Protein AF-A0AAE3MA16-F1 (afdb_monomer_lite)

Sequence (101 aa):
WDQQLKYHPHIHYIIPAGGINKNGHWKTTKQNGDFLFDVKQMSAKFSAIFAKKLRKLKQQGKIHKFVPRNLIPEPWVVYAKQAFGSPHSVVEYLGRYSHRV

Structure (mmCIF, N/CA/C/O backbone):
data_AF-A0AAE3MA16-F1
#
_entry.id   AF-A0AAE3MA16-F1
#
loop_
_atom_site.group_PDB
_atom_site.id
_atom_site.type_symbol
_atom_site.label_atom_id
_atom_site.label_alt_id
_atom_site.label_comp_id
_atom_site.label_asym_id
_atom_site.label_entity_id
_atom_site.label_seq_id
_atom_site.pdbx_PDB_ins_code
_atom_site.Cartn_x
_atom_site.Cartn_y
_atom_site.Cartn_z
_atom_site.occupancy
_atom_site.B_iso_or_equiv
_atom_site.auth_seq_id
_atom_site.auth_comp_id
_atom_site.auth_asym_id
_atom_site.auth_atom_id
_atom_site.pdbx_PDB_model_num
ATOM 1 N N . TRP A 1 1 ? -0.206 -14.207 5.055 1.00 51.97 1 TRP A N 1
ATOM 2 C CA . TRP A 1 1 ? -0.610 -15.424 5.776 1.00 51.97 1 TRP A CA 1
ATOM 3 C C . TRP A 1 1 ? 0.436 -15.669 6.837 1.00 51.97 1 TRP A C 1
ATOM 5 O O . TRP A 1 1 ? 1.594 -15.843 6.477 1.00 51.97 1 TRP A O 1
ATOM 15 N N . ASP A 1 2 ? 0.071 -15.573 8.113 1.00 53.25 2 ASP A N 1
ATOM 16 C CA . ASP A 1 2 ? 0.904 -16.153 9.162 1.00 53.25 2 ASP A CA 1
ATOM 17 C C . ASP A 1 2 ? 0.660 -17.671 9.190 1.00 53.25 2 ASP A C 1
ATOM 19 O O . ASP A 1 2 ? -0.373 -18.159 8.730 1.00 53.25 2 ASP A O 1
ATOM 23 N N . GLN A 1 3 ? 1.622 -18.445 9.688 1.00 56.00 3 GLN A N 1
ATOM 24 C CA . GLN A 1 3 ? 1.465 -19.902 9.828 1.00 56.00 3 GLN A CA 1
ATOM 25 C C . GLN A 1 3 ? 0.380 -20.278 10.855 1.00 56.00 3 GLN A C 1
ATOM 27 O O . GLN A 1 3 ? -0.013 -21.435 10.941 1.00 56.00 3 GLN A O 1
ATOM 32 N N . GLN A 1 4 ? -0.106 -19.301 11.627 1.00 73.62 4 GLN A N 1
ATOM 33 C CA . GLN A 1 4 ? -1.097 -19.478 12.685 1.00 73.62 4 GLN A CA 1
ATOM 34 C C . GLN A 1 4 ? -2.542 -19.248 12.211 1.00 73.62 4 GLN A C 1
ATOM 36 O O . GLN A 1 4 ? -3.452 -19.358 13.030 1.00 73.62 4 GLN A O 1
ATOM 41 N N . LEU A 1 5 ? -2.761 -18.944 10.921 1.00 68.19 5 LEU A N 1
ATOM 42 C CA . LEU A 1 5 ? -4.082 -18.709 10.319 1.00 68.19 5 LEU A CA 1
ATOM 43 C C . LEU A 1 5 ? -4.921 -17.668 11.080 1.00 68.19 5 LEU A C 1
ATOM 45 O O . LEU A 1 5 ? -6.152 -17.741 11.113 1.00 68.19 5 LEU A O 1
ATOM 49 N N . LYS A 1 6 ? -4.273 -16.677 11.701 1.00 78.00 6 LYS A N 1
ATOM 50 C CA . LYS A 1 6 ? -5.004 -15.612 12.388 1.00 78.00 6 LYS A CA 1
ATOM 51 C C . LYS A 1 6 ? -5.684 -14.721 11.359 1.00 78.00 6 LYS A C 1
ATOM 53 O O . LYS A 1 6 ? -5.248 -14.592 10.214 1.00 78.00 6 LYS A O 1
ATOM 58 N N . TYR A 1 7 ? -6.766 -14.073 11.785 1.00 76.38 7 TYR A N 1
ATOM 59 C CA . TYR A 1 7 ? -7.494 -13.132 10.944 1.00 76.38 7 TYR A CA 1
ATOM 60 C C . TYR A 1 7 ? -6.556 -12.025 10.431 1.00 76.38 7 TYR A C 1
ATOM 62 O O . TYR A 1 7 ? -6.124 -11.156 11.188 1.00 76.38 7 TYR A O 1
ATOM 70 N N . HIS A 1 8 ? -6.237 -12.079 9.136 1.00 74.56 8 HIS A N 1
ATOM 71 C CA . HIS A 1 8 ? -5.238 -11.228 8.490 1.00 74.56 8 HIS A CA 1
ATOM 72 C C . HIS A 1 8 ? -5.740 -10.761 7.110 1.00 74.56 8 HIS A C 1
ATOM 74 O O . HIS A 1 8 ? -5.256 -11.225 6.067 1.00 74.56 8 HIS A O 1
ATOM 80 N N . PRO A 1 9 ? -6.754 -9.876 7.071 1.00 80.50 9 PRO A N 1
ATOM 81 C CA . PRO A 1 9 ? -7.263 -9.342 5.817 1.00 80.50 9 PRO A CA 1
ATOM 82 C C . PRO A 1 9 ? -6.183 -8.489 5.149 1.00 80.50 9 PRO A C 1
ATOM 84 O O . PRO A 1 9 ? -5.658 -7.546 5.738 1.00 80.50 9 PRO A O 1
ATOM 87 N N . HIS A 1 10 ? -5.857 -8.817 3.905 1.00 84.12 10 HIS A N 1
ATOM 88 C CA . HIS A 1 10 ? -4.889 -8.088 3.096 1.00 84.12 10 HIS A CA 1
ATOM 89 C C . HIS A 1 10 ? -5.311 -8.149 1.630 1.00 84.12 10 HIS A C 1
ATOM 91 O O . HIS A 1 10 ? -6.089 -9.016 1.234 1.00 84.12 10 HIS A O 1
ATOM 97 N N . ILE A 1 11 ? -4.817 -7.206 0.831 1.00 84.00 11 ILE A N 1
ATOM 98 C CA . ILE A 1 11 ? -5.128 -7.123 -0.595 1.00 84.00 11 ILE A CA 1
ATOM 99 C C . ILE A 1 11 ? -3.813 -7.049 -1.362 1.00 84.00 11 ILE A C 1
ATOM 101 O O . ILE A 1 11 ? -2.916 -6.301 -0.974 1.00 84.00 11 ILE A O 1
ATOM 105 N N . HIS A 1 12 ? -3.721 -7.803 -2.455 1.00 84.25 12 HIS A N 1
ATOM 106 C CA . HIS A 1 12 ? -2.611 -7.737 -3.401 1.00 84.25 12 HIS A CA 1
ATOM 107 C C . HIS A 1 12 ? -3.034 -6.914 -4.613 1.00 84.25 12 HIS A C 1
ATOM 109 O O . HIS A 1 12 ? -4.079 -7.178 -5.203 1.00 84.25 12 HIS A O 1
ATOM 115 N N . TYR A 1 13 ? -2.226 -5.923 -4.983 1.00 84.50 13 TYR A N 1
ATOM 116 C CA . TYR A 1 13 ? -2.441 -5.108 -6.177 1.00 84.50 13 TYR A CA 1
ATOM 117 C C . TYR A 1 13 ? -1.218 -5.169 -7.075 1.00 84.50 13 TYR A C 1
ATOM 119 O O . TYR A 1 13 ? -0.088 -5.037 -6.606 1.00 84.50 13 TYR A O 1
ATOM 127 N N . ILE A 1 14 ? -1.467 -5.309 -8.374 1.00 83.69 14 ILE A N 1
ATOM 128 C CA . ILE A 1 14 ? -0.444 -5.183 -9.405 1.00 83.69 14 ILE A CA 1
ATOM 129 C C . ILE A 1 14 ? -0.703 -3.892 -10.149 1.00 83.69 14 ILE A C 1
ATOM 131 O O . ILE A 1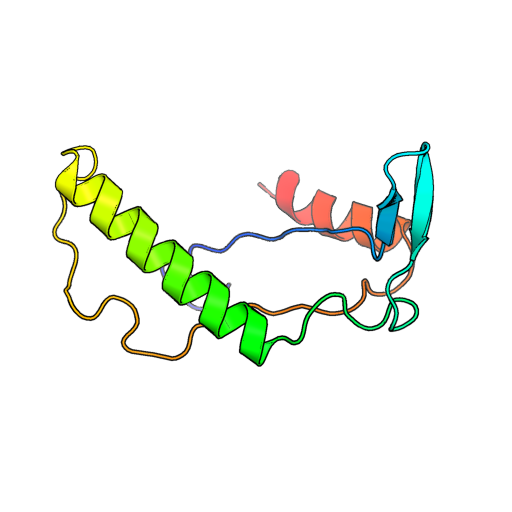 14 ? -1.813 -3.639 -10.616 1.00 83.69 14 ILE A O 1
ATOM 135 N N . ILE A 1 15 ? 0.332 -3.069 -10.219 1.00 83.62 15 ILE A N 1
ATOM 136 C CA . ILE A 1 15 ? 0.274 -1.762 -10.851 1.00 83.62 15 ILE A CA 1
ATOM 137 C C . ILE A 1 15 ? 1.378 -1.682 -11.901 1.00 83.62 15 ILE A C 1
ATOM 139 O O . ILE A 1 15 ? 2.505 -2.107 -11.629 1.00 83.62 15 ILE A O 1
ATOM 143 N N . PRO A 1 16 ? 1.086 -1.159 -13.099 1.00 82.31 16 PRO A N 1
ATOM 144 C CA . PRO A 1 16 ? 2.137 -0.886 -14.059 1.00 82.31 16 PRO A CA 1
ATOM 145 C C . PRO A 1 16 ? 3.104 0.167 -13.506 1.00 82.31 16 PRO A C 1
ATOM 147 O O . PRO A 1 16 ? 2.692 1.128 -12.854 1.00 82.31 16 PRO A O 1
ATOM 150 N N . ALA A 1 17 ? 4.390 0.037 -13.835 1.00 81.50 17 ALA A N 1
ATOM 151 C CA . ALA A 1 17 ? 5.408 1.055 -13.566 1.00 81.50 17 ALA A CA 1
ATOM 152 C C . ALA A 1 17 ? 5.315 2.233 -14.562 1.00 81.50 17 ALA A C 1
ATOM 154 O O . ALA A 1 17 ? 6.301 2.675 -15.159 1.00 81.50 17 ALA A O 1
ATOM 155 N N . GLY A 1 18 ? 4.104 2.746 -14.759 1.00 85.50 18 GLY A N 1
ATOM 156 C CA . GLY A 1 18 ? 3.811 3.819 -15.690 1.00 85.50 18 GLY A CA 1
ATOM 157 C C . GLY A 1 18 ? 2.316 4.025 -15.881 1.00 85.50 18 GLY A C 1
ATOM 158 O O . GLY A 1 18 ? 1.487 3.353 -15.271 1.00 85.50 18 GLY A O 1
ATOM 159 N N . GLY A 1 19 ? 1.976 4.980 -16.734 1.00 89.38 19 GLY A N 1
ATOM 160 C CA . GLY A 1 19 ? 0.597 5.276 -17.082 1.00 89.38 19 GLY A CA 1
ATOM 161 C C . GLY A 1 19 ? 0.491 6.066 -18.374 1.00 89.38 19 GLY A C 1
ATOM 162 O O . GLY A 1 19 ? 1.484 6.543 -18.922 1.00 89.38 19 GLY A O 1
ATOM 163 N N . ILE A 1 20 ? -0.734 6.200 -18.862 1.00 94.06 20 ILE A N 1
ATOM 164 C CA . ILE A 1 20 ? -1.045 6.936 -20.084 1.00 94.06 20 ILE A CA 1
ATOM 165 C C . ILE A 1 20 ? -1.297 8.405 -19.722 1.00 94.06 20 ILE A C 1
ATOM 167 O O . ILE A 1 20 ? -2.013 8.704 -18.766 1.00 94.06 20 ILE A O 1
ATOM 171 N N . ASN A 1 21 ? -0.681 9.334 -20.452 1.00 93.38 21 ASN A N 1
ATOM 172 C CA . ASN A 1 21 ? -0.911 10.765 -20.262 1.00 93.38 21 ASN A CA 1
ATOM 173 C C . ASN A 1 21 ? -2.200 11.240 -20.967 1.00 93.38 21 ASN A C 1
ATOM 175 O O . ASN A 1 21 ? -2.867 10.482 -21.663 1.00 93.38 21 ASN A O 1
ATOM 179 N N . LYS A 1 22 ? -2.536 12.530 -20.831 1.00 96.06 22 LYS A N 1
ATOM 180 C CA . LYS A 1 22 ? -3.739 13.122 -21.452 1.00 96.06 22 LYS A CA 1
ATOM 181 C C . LYS A 1 22 ? -3.801 12.980 -22.980 1.00 96.06 22 LYS A C 1
ATOM 183 O O . LYS A 1 22 ? -4.887 13.042 -23.536 1.00 96.06 22 LYS A O 1
ATOM 188 N N . ASN A 1 23 ? -2.658 12.778 -23.633 1.00 97.06 23 ASN A N 1
ATOM 189 C CA . ASN A 1 23 ? -2.545 12.659 -25.085 1.00 97.06 23 ASN A CA 1
ATOM 190 C C . ASN A 1 23 ? -2.484 11.190 -25.543 1.00 97.06 23 ASN A C 1
ATOM 192 O O . ASN A 1 23 ? -2.190 10.932 -26.702 1.00 97.06 23 ASN A O 1
ATOM 196 N N . GLY A 1 24 ? -2.692 10.218 -24.648 1.00 96.31 24 GLY A N 1
ATOM 197 C CA . GLY A 1 24 ? -2.644 8.796 -25.000 1.00 96.31 24 GLY A CA 1
ATOM 198 C C . GLY A 1 24 ? -1.241 8.180 -25.009 1.00 96.31 24 GLY A C 1
ATOM 199 O O . GLY A 1 24 ? -1.096 7.001 -25.316 1.00 96.31 24 GLY A O 1
ATOM 200 N N . HIS A 1 25 ? -0.193 8.923 -24.642 1.00 96.06 25 HIS A N 1
ATOM 201 C CA . HIS A 1 25 ? 1.179 8.411 -24.668 1.00 96.06 25 HIS A CA 1
ATOM 202 C C . HIS A 1 25 ? 1.578 7.781 -23.332 1.00 96.06 25 HIS A C 1
ATOM 204 O O . HIS A 1 25 ? 1.330 8.353 -22.264 1.00 96.06 25 HIS A O 1
ATOM 210 N N . TRP A 1 26 ? 2.270 6.642 -23.396 1.00 92.81 26 TRP A N 1
ATOM 211 C CA . TRP A 1 26 ? 2.839 5.987 -22.222 1.00 92.81 26 TRP A CA 1
ATOM 212 C C . TRP A 1 26 ? 3.931 6.840 -21.564 1.00 92.81 26 TRP A C 1
ATOM 214 O O . TRP A 1 26 ? 4.792 7.422 -22.229 1.00 92.81 26 TRP A O 1
ATOM 224 N N . LYS A 1 27 ? 3.913 6.890 -20.234 1.00 88.12 27 LYS A N 1
ATOM 225 C CA . LYS A 1 27 ? 4.934 7.509 -19.392 1.00 88.12 27 LYS A CA 1
ATOM 226 C C . LYS A 1 27 ? 5.369 6.518 -18.325 1.00 88.12 27 LYS A C 1
ATOM 228 O O . LYS A 1 27 ? 4.557 6.081 -17.513 1.00 88.12 27 LYS A O 1
ATOM 233 N N . THR A 1 28 ? 6.654 6.185 -18.329 1.00 85.81 28 THR A N 1
ATOM 234 C CA . THR A 1 28 ? 7.280 5.332 -17.317 1.00 85.81 28 THR A CA 1
ATOM 235 C C . THR A 1 28 ? 7.493 6.103 -16.016 1.00 85.81 28 THR A C 1
ATOM 237 O O . THR A 1 28 ? 7.522 7.339 -15.986 1.00 85.81 28 THR A O 1
ATOM 240 N N . THR A 1 29 ? 7.648 5.379 -14.910 1.00 82.31 29 THR A N 1
ATOM 241 C CA . THR A 1 29 ? 8.086 5.982 -13.647 1.00 82.31 29 THR A CA 1
ATOM 242 C C . THR A 1 29 ? 9.489 6.558 -13.751 1.00 82.31 29 THR A C 1
ATOM 244 O O . THR A 1 29 ? 10.350 5.971 -14.399 1.00 82.31 29 THR A O 1
ATOM 247 N N . LYS A 1 30 ? 9.757 7.629 -12.993 1.00 76.94 30 LYS A N 1
ATOM 248 C CA . LYS A 1 30 ? 11.094 8.239 -12.882 1.00 76.94 30 LYS A CA 1
ATOM 249 C C . LYS A 1 30 ? 12.178 7.279 -12.372 1.00 76.94 30 LYS A C 1
ATOM 251 O O . LYS A 1 30 ? 13.348 7.528 -12.608 1.00 76.94 30 LYS A O 1
ATOM 256 N N . GLN A 1 31 ? 11.788 6.218 -11.667 1.00 74.50 31 GLN A N 1
ATOM 257 C CA . GLN A 1 31 ? 12.699 5.233 -11.078 1.00 74.50 31 GLN A CA 1
ATOM 258 C C . GLN A 1 31 ? 12.925 4.005 -11.974 1.00 74.50 31 GLN A C 1
ATOM 260 O O . GLN A 1 31 ? 13.236 2.939 -11.468 1.00 74.50 31 GLN A O 1
ATOM 265 N N . ASN A 1 32 ? 12.683 4.112 -13.287 1.00 70.19 32 ASN A N 1
ATOM 266 C CA . ASN A 1 32 ? 12.920 3.037 -14.263 1.00 70.19 32 ASN A CA 1
ATOM 267 C C . ASN A 1 32 ? 12.312 1.657 -13.920 1.00 70.19 32 ASN A C 1
ATOM 269 O O . ASN A 1 32 ? 12.733 0.651 -14.478 1.00 70.19 32 ASN A O 1
ATOM 273 N N . GLY A 1 33 ? 11.280 1.602 -13.073 1.00 66.88 33 GLY A N 1
ATOM 274 C CA . GLY A 1 33 ? 10.594 0.358 -12.714 1.00 66.88 33 GLY A CA 1
ATOM 275 C C . GLY A 1 33 ? 10.966 -0.248 -11.359 1.00 66.88 33 GLY A C 1
ATOM 276 O O . GLY A 1 33 ? 10.346 -1.246 -11.000 1.00 66.88 33 GLY A O 1
ATOM 277 N N . ASP A 1 34 ? 11.877 0.361 -10.592 1.00 68.00 34 ASP A N 1
ATOM 278 C CA . ASP A 1 34 ? 12.305 -0.160 -9.282 1.00 68.00 34 ASP A CA 1
ATOM 279 C C . ASP A 1 34 ? 11.163 -0.133 -8.252 1.00 68.00 34 ASP A C 1
ATOM 281 O O . ASP A 1 34 ? 10.757 -1.161 -7.702 1.00 68.00 34 ASP A O 1
ATOM 285 N N . PHE A 1 35 ? 10.587 1.046 -8.006 1.00 70.31 35 PHE A N 1
ATOM 286 C CA . PHE A 1 35 ? 9.352 1.185 -7.243 1.00 70.31 35 PHE A CA 1
ATOM 287 C C . PHE A 1 35 ? 8.568 2.432 -7.663 1.00 70.31 35 PHE A C 1
ATOM 289 O O . PHE A 1 35 ? 9.115 3.461 -8.056 1.00 70.31 35 PHE A O 1
ATOM 296 N N . LEU A 1 36 ? 7.237 2.343 -7.599 1.00 73.88 36 LEU A N 1
ATOM 297 C CA . LEU A 1 36 ? 6.369 3.468 -7.962 1.00 73.88 36 LEU A CA 1
ATOM 298 C C . LEU A 1 36 ? 6.311 4.520 -6.841 1.00 73.88 36 LEU A C 1
ATOM 300 O O . LEU A 1 36 ? 6.304 5.720 -7.115 1.00 73.88 36 LEU A O 1
ATOM 304 N N . PHE A 1 37 ? 6.280 4.071 -5.582 1.00 79.19 37 PHE A N 1
ATOM 305 C CA . PHE A 1 37 ? 6.183 4.918 -4.393 1.00 79.19 37 PHE A CA 1
ATOM 306 C C . PHE A 1 37 ? 7.045 4.371 -3.260 1.00 79.19 37 PHE A C 1
ATOM 308 O O . PHE A 1 37 ? 7.129 3.157 -3.077 1.00 79.19 37 PHE A O 1
ATOM 315 N N . ASP A 1 38 ? 7.639 5.269 -2.476 1.00 84.88 38 ASP A N 1
ATOM 316 C CA . ASP A 1 38 ? 8.344 4.891 -1.254 1.00 84.88 38 ASP A CA 1
ATOM 317 C C . ASP A 1 38 ? 7.397 4.165 -0.283 1.00 84.88 38 ASP A C 1
ATOM 319 O O . ASP A 1 38 ? 6.298 4.642 0.022 1.00 84.88 38 ASP A O 1
ATOM 323 N N . VAL A 1 39 ? 7.840 3.007 0.210 1.00 87.81 39 VAL A N 1
ATOM 324 C CA . VAL A 1 39 ? 7.047 2.112 1.065 1.00 87.81 39 VAL A CA 1
ATOM 325 C C . VAL A 1 39 ? 6.628 2.791 2.367 1.00 87.81 39 VAL A C 1
ATOM 327 O O . VAL A 1 39 ? 5.479 2.639 2.792 1.00 87.81 39 VAL A O 1
ATOM 330 N N . LYS A 1 40 ? 7.511 3.575 2.997 1.00 87.88 40 LYS A N 1
ATOM 331 C CA . LYS A 1 40 ? 7.211 4.235 4.277 1.00 87.88 40 LYS A CA 1
ATOM 332 C C . LYS A 1 40 ? 6.158 5.322 4.086 1.00 87.88 40 LYS A C 1
ATOM 334 O O . LYS A 1 40 ? 5.158 5.352 4.805 1.00 87.88 40 LYS A O 1
ATOM 339 N N . GLN A 1 41 ? 6.336 6.169 3.073 1.00 89.00 41 GLN A N 1
ATOM 34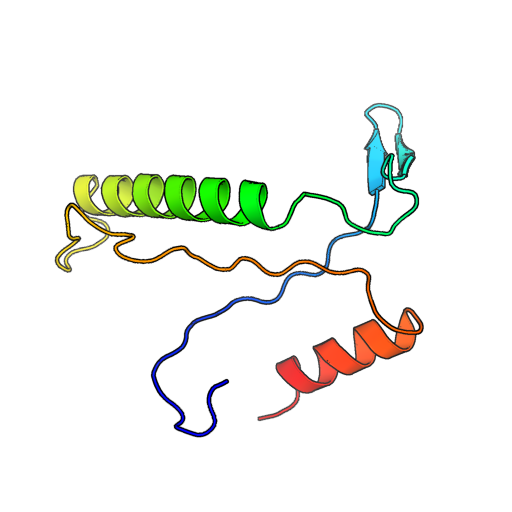0 C CA . GLN A 1 41 ? 5.379 7.223 2.741 1.00 89.00 41 GLN A CA 1
ATOM 341 C C . GLN A 1 41 ? 4.022 6.651 2.333 1.00 89.00 41 GLN A C 1
ATOM 343 O O . GLN A 1 41 ? 2.984 7.132 2.791 1.00 89.00 41 GLN A O 1
ATOM 348 N N . MET A 1 42 ? 4.013 5.608 1.500 1.00 89.25 42 MET A N 1
ATOM 349 C CA . MET A 1 42 ? 2.784 4.949 1.070 1.00 89.25 42 MET A CA 1
ATOM 350 C C . MET A 1 42 ? 2.040 4.328 2.252 1.00 89.25 42 MET A C 1
ATOM 352 O O . MET A 1 42 ? 0.829 4.510 2.368 1.00 89.25 42 MET A O 1
ATOM 356 N N . SER A 1 43 ? 2.759 3.664 3.157 1.00 90.62 43 SER A N 1
ATOM 357 C CA . SER A 1 43 ? 2.178 3.058 4.355 1.00 90.62 43 SER A CA 1
ATOM 358 C C . SER A 1 43 ? 1.482 4.086 5.247 1.00 90.62 43 SER A C 1
ATOM 360 O O . SER A 1 43 ? 0.325 3.894 5.630 1.00 90.62 43 SER A O 1
ATOM 362 N N . ALA A 1 44 ? 2.143 5.218 5.507 1.00 89.75 44 ALA A N 1
ATOM 363 C CA . ALA A 1 44 ? 1.572 6.316 6.282 1.00 89.75 44 ALA A CA 1
ATOM 364 C C . ALA A 1 44 ? 0.348 6.945 5.590 1.00 89.75 44 ALA A C 1
ATOM 366 O O . ALA A 1 44 ? -0.677 7.202 6.225 1.00 89.75 44 ALA A O 1
ATOM 367 N N . LYS A 1 45 ? 0.417 7.171 4.269 1.00 91.94 45 LYS A N 1
ATOM 368 C CA . LYS A 1 45 ? -0.701 7.751 3.507 1.00 91.94 45 LYS A CA 1
ATOM 369 C C . LYS A 1 45 ? -1.908 6.822 3.476 1.00 91.94 45 LYS A C 1
ATOM 371 O O . LYS A 1 45 ? -3.036 7.273 3.675 1.00 91.94 45 LYS A O 1
ATOM 376 N N . PHE A 1 46 ? -1.679 5.541 3.203 1.00 90.94 46 PHE A N 1
ATOM 377 C CA . PHE A 1 46 ? -2.741 4.552 3.091 1.00 90.94 46 PHE A CA 1
ATOM 378 C C . PHE A 1 46 ? -3.490 4.405 4.411 1.00 90.94 46 PHE A C 1
ATOM 380 O O . PHE A 1 46 ? -4.717 4.498 4.422 1.00 90.94 46 PHE A O 1
ATOM 387 N N . SER A 1 47 ? -2.763 4.254 5.522 1.00 90.38 47 SER A N 1
ATOM 388 C CA . SER A 1 47 ? -3.368 4.120 6.845 1.00 90.38 47 SER A CA 1
ATOM 389 C C . SER A 1 47 ? -4.206 5.359 7.188 1.00 90.38 47 SER A C 1
ATOM 391 O O . SER A 1 47 ? -5.393 5.235 7.503 1.00 90.38 47 SER A O 1
ATOM 393 N N . ALA A 1 48 ? -3.673 6.569 6.988 1.00 91.25 48 ALA A N 1
ATOM 394 C CA . ALA A 1 48 ? -4.408 7.813 7.219 1.00 91.25 48 ALA A CA 1
ATOM 395 C C . ALA A 1 48 ? -5.695 7.917 6.372 1.00 91.25 48 ALA A C 1
ATOM 397 O O . ALA A 1 48 ? -6.761 8.270 6.890 1.00 91.25 48 ALA A O 1
ATOM 398 N N . ILE A 1 49 ? -5.626 7.579 5.077 1.00 93.25 49 ILE A N 1
ATOM 399 C CA . ILE A 1 49 ? -6.792 7.570 4.177 1.00 93.25 49 ILE A CA 1
ATOM 400 C C . ILE A 1 49 ? -7.819 6.531 4.632 1.00 93.25 49 ILE A C 1
ATOM 402 O O . ILE A 1 49 ? -9.015 6.835 4.672 1.00 93.25 49 ILE A O 1
ATOM 406 N N . PHE A 1 50 ? -7.371 5.328 4.983 1.00 91.56 50 PHE A N 1
ATOM 407 C CA . PHE A 1 50 ? -8.228 4.251 5.459 1.00 91.56 50 PHE A CA 1
ATOM 408 C C . PHE A 1 50 ? -8.974 4.667 6.729 1.00 91.56 50 PHE A C 1
ATOM 410 O O . PHE A 1 50 ? -10.206 4.634 6.754 1.00 91.56 50 PHE A O 1
ATOM 417 N N . ALA A 1 51 ? -8.261 5.166 7.743 1.00 91.06 51 ALA A N 1
ATOM 418 C CA . ALA A 1 51 ? -8.865 5.623 8.990 1.00 91.06 51 ALA A CA 1
ATOM 419 C C . ALA A 1 51 ? -9.867 6.765 8.766 1.00 91.06 51 ALA A C 1
ATOM 421 O O . ALA A 1 51 ? -10.967 6.747 9.325 1.00 91.06 51 ALA A O 1
ATOM 422 N N . LYS A 1 52 ? -9.534 7.735 7.902 1.00 92.94 52 LYS A N 1
ATOM 423 C CA . LYS A 1 52 ? -10.446 8.826 7.528 1.00 92.94 52 LYS A CA 1
ATOM 424 C C . LYS A 1 52 ? -11.729 8.294 6.887 1.00 92.94 52 LYS A C 1
ATOM 426 O O . LYS A 1 52 ? -12.823 8.701 7.281 1.00 92.94 52 LYS A O 1
ATOM 431 N N . LYS A 1 53 ? -11.614 7.388 5.910 1.00 94.44 53 LYS A N 1
ATOM 432 C CA . LYS A 1 53 ? -12.774 6.794 5.227 1.00 94.44 53 LYS A CA 1
ATOM 433 C C . LYS A 1 53 ? -13.620 5.951 6.180 1.00 94.44 53 LYS A C 1
ATOM 435 O O . LYS A 1 53 ? -14.841 6.078 6.157 1.00 94.44 53 LYS A O 1
ATOM 440 N N . LEU A 1 54 ? -12.996 5.164 7.053 1.00 93.19 54 LEU A N 1
ATOM 441 C CA . LEU A 1 54 ? -13.703 4.328 8.021 1.00 93.19 54 LEU A CA 1
ATOM 442 C C . LEU A 1 54 ? -14.524 5.169 9.010 1.00 93.19 54 LEU A C 1
ATOM 444 O O . LEU A 1 54 ? -15.702 4.894 9.230 1.00 93.19 54 LEU A O 1
ATOM 448 N N . ARG A 1 55 ? -13.940 6.252 9.540 1.00 92.12 55 ARG A N 1
ATOM 449 C CA . ARG A 1 55 ? -14.658 7.212 10.398 1.00 92.12 55 ARG A CA 1
ATOM 450 C C . ARG A 1 55 ? -15.829 7.867 9.667 1.00 92.12 55 ARG A C 1
ATOM 452 O O . ARG A 1 55 ? -16.910 7.973 10.237 1.00 92.12 55 ARG A O 1
ATOM 459 N N . LYS A 1 56 ? -15.646 8.255 8.400 1.00 94.50 56 LYS A N 1
ATOM 460 C CA . LYS A 1 56 ? -16.729 8.815 7.577 1.00 94.50 56 LYS A CA 1
ATOM 461 C C . LYS A 1 56 ? -17.879 7.817 7.412 1.00 94.50 56 LYS A C 1
ATOM 463 O O . LYS A 1 56 ? -19.032 8.190 7.588 1.00 94.50 56 LYS A O 1
ATOM 468 N N . LEU A 1 57 ? -17.581 6.550 7.125 1.00 95.88 57 LEU A N 1
ATOM 469 C CA . LEU A 1 57 ? -18.603 5.503 7.013 1.00 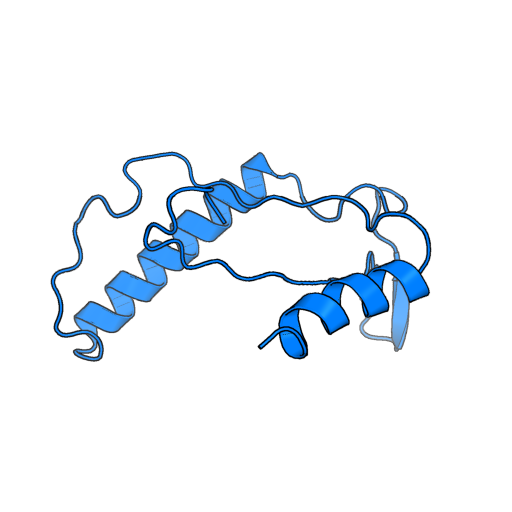95.88 57 LEU A CA 1
ATOM 470 C C . LEU A 1 57 ? -19.344 5.272 8.339 1.00 95.88 57 LEU A C 1
ATOM 472 O O . LEU A 1 57 ? -20.556 5.067 8.326 1.00 95.88 57 LEU A O 1
ATOM 476 N N . LYS A 1 58 ? -18.646 5.368 9.479 1.00 94.44 58 LYS A N 1
ATOM 477 C CA . LYS A 1 58 ? -19.264 5.320 10.812 1.00 94.44 58 LYS A CA 1
ATOM 478 C C . LYS A 1 58 ? -20.224 6.489 11.045 1.00 94.44 58 LYS A C 1
ATOM 480 O O . LYS A 1 58 ? -21.350 6.261 11.469 1.00 94.44 58 LYS A O 1
ATOM 485 N N . GLN A 1 59 ? -19.803 7.715 10.734 1.00 93.81 59 GLN A N 1
ATOM 486 C CA . GLN A 1 59 ? -20.641 8.919 10.855 1.00 93.81 59 GLN A CA 1
ATOM 487 C C . GLN A 1 59 ? -21.883 8.856 9.960 1.00 93.81 59 GLN A C 1
ATOM 489 O O . GLN A 1 59 ? -22.942 9.334 10.339 1.00 93.81 59 GLN A O 1
ATOM 494 N N . GLN A 1 60 ? -21.766 8.226 8.790 1.00 96.75 60 GLN A N 1
ATOM 495 C CA . GLN A 1 60 ? -22.880 7.999 7.867 1.00 96.75 60 GLN A CA 1
ATOM 496 C C . GLN A 1 60 ? -23.812 6.850 8.285 1.00 96.75 60 GLN A C 1
ATOM 498 O O . GLN A 1 60 ? -24.707 6.500 7.523 1.00 96.75 60 GLN A O 1
ATOM 503 N N . GLY A 1 61 ? -23.572 6.196 9.426 1.00 95.94 61 GLY A N 1
ATOM 504 C CA . GLY A 1 61 ? -24.365 5.049 9.869 1.00 95.94 61 GLY A CA 1
ATOM 505 C C . GLY A 1 61 ? -24.177 3.781 9.029 1.00 95.94 61 GLY A C 1
ATOM 506 O O . GLY A 1 61 ? -24.882 2.810 9.255 1.00 95.94 61 GLY A O 1
ATOM 507 N N . LYS A 1 62 ? -23.214 3.742 8.096 1.00 96.69 62 LYS A N 1
ATOM 508 C CA . LYS A 1 62 ? -22.942 2.567 7.242 1.00 96.69 62 LYS A CA 1
ATOM 509 C C . LYS A 1 62 ? -22.150 1.471 7.956 1.00 96.69 62 LYS A C 1
ATOM 511 O O . LYS A 1 62 ? -22.059 0.350 7.469 1.00 96.69 62 LYS A O 1
ATOM 516 N N . ILE A 1 63 ? -21.527 1.807 9.085 1.00 94.12 63 ILE A N 1
ATOM 517 C CA . ILE A 1 63 ? -20.817 0.864 9.950 1.00 94.12 63 ILE A CA 1
ATOM 518 C C . ILE A 1 63 ? -21.385 0.999 11.356 1.00 94.12 63 ILE A C 1
ATOM 520 O O . ILE A 1 63 ? -21.209 2.021 12.018 1.00 94.12 63 ILE A O 1
ATOM 524 N N . HIS A 1 64 ? -22.030 -0.053 11.847 1.00 91.50 64 HIS A N 1
ATOM 525 C CA . HIS A 1 64 ? -22.631 -0.042 13.182 1.00 91.50 64 HIS A CA 1
ATOM 526 C C . HIS A 1 64 ? -21.639 -0.442 14.282 1.00 91.50 64 HIS A C 1
ATOM 528 O O . HIS A 1 64 ? -21.772 0.016 15.415 1.00 91.50 64 HIS A O 1
ATOM 534 N N . LYS A 1 65 ? -20.573 -1.182 13.946 1.00 88.62 65 LYS A N 1
ATOM 535 C CA . LYS A 1 65 ? -19.511 -1.561 14.894 1.00 88.62 65 LYS A CA 1
ATOM 536 C C . LYS A 1 65 ? -18.760 -0.344 15.453 1.00 88.62 65 LYS A C 1
ATOM 538 O O . LYS A 1 65 ? -18.765 0.739 14.858 1.00 88.62 65 LYS A O 1
ATOM 543 N N . PHE A 1 66 ? -18.146 -0.518 16.623 1.00 86.69 66 PHE A N 1
ATOM 544 C CA . PHE A 1 66 ? -17.289 0.492 17.243 1.00 86.69 66 PHE A CA 1
ATOM 545 C C . PHE A 1 66 ? -16.061 0.770 16.366 1.00 86.69 66 PHE A C 1
ATOM 547 O O . PHE A 1 66 ? -15.465 -0.149 15.808 1.00 86.69 66 PHE A O 1
ATOM 554 N N . VAL A 1 67 ? -15.695 2.047 16.243 1.00 87.19 67 VAL A N 1
ATOM 555 C CA . VAL A 1 67 ? -14.511 2.503 15.508 1.00 87.19 67 VAL A CA 1
ATOM 556 C C . VAL A 1 67 ? -13.659 3.309 16.492 1.00 87.19 67 VAL A C 1
ATOM 558 O O . VAL A 1 67 ? -14.077 4.406 16.872 1.00 87.19 67 VAL A O 1
ATOM 561 N N . PRO A 1 68 ? -12.504 2.790 16.946 1.00 82.69 68 PRO A N 1
ATOM 562 C CA . PRO A 1 68 ? -11.684 3.471 17.942 1.00 82.69 68 PRO A CA 1
ATOM 563 C C . PRO A 1 68 ? -11.152 4.811 17.422 1.00 82.69 68 PRO A C 1
ATOM 565 O O . PRO A 1 68 ? -10.966 5.019 16.222 1.00 82.69 68 PRO A O 1
ATOM 568 N N . ARG A 1 69 ? -10.859 5.745 18.336 1.00 79.06 69 ARG A N 1
ATOM 569 C CA . ARG A 1 69 ? -10.174 6.996 17.963 1.00 79.06 69 ARG A CA 1
ATOM 570 C C . ARG A 1 69 ? -8.758 6.708 17.464 1.00 79.06 69 ARG A C 1
ATOM 572 O O . ARG A 1 69 ? -8.378 7.238 16.420 1.00 79.06 69 ARG A O 1
ATOM 579 N N . ASN A 1 70 ? -8.035 5.815 18.138 1.00 82.81 70 ASN A N 1
ATOM 580 C CA . ASN A 1 70 ? -6.727 5.334 17.706 1.00 82.81 70 ASN A CA 1
ATOM 581 C C . ASN A 1 70 ? -6.861 4.075 16.826 1.00 82.81 70 ASN A C 1
ATOM 583 O O . ASN A 1 70 ? -6.744 2.953 17.304 1.00 82.81 70 ASN A O 1
ATOM 587 N N . LEU A 1 71 ? -7.186 4.266 15.545 1.00 80.69 71 LEU A N 1
ATOM 588 C CA . LEU A 1 71 ? -7.369 3.171 14.575 1.00 80.69 71 LEU A CA 1
ATOM 589 C C . LEU A 1 71 ? -6.064 2.510 14.126 1.00 80.69 71 LEU A C 1
ATOM 591 O O . LEU A 1 71 ? -6.092 1.407 13.587 1.00 80.69 71 LEU A O 1
ATOM 595 N N . ILE A 1 72 ? -4.949 3.217 14.275 1.00 81.12 72 ILE A N 1
ATOM 596 C CA . ILE A 1 72 ? -3.639 2.825 13.762 1.00 81.12 72 ILE A CA 1
ATOM 597 C C . ILE A 1 72 ? -2.678 2.900 14.948 1.00 81.12 72 ILE A C 1
ATOM 599 O O . ILE A 1 72 ? -1.912 3.856 15.048 1.00 81.12 72 ILE A O 1
ATOM 603 N N . PRO A 1 73 ? -2.796 1.965 15.909 1.00 74.56 73 PRO A N 1
ATOM 604 C CA . PRO A 1 73 ? -1.914 1.952 17.071 1.00 74.56 73 PRO A CA 1
ATOM 605 C C . PRO A 1 73 ? -0.471 1.625 16.673 1.00 74.56 73 PRO A C 1
ATOM 607 O O . PRO A 1 73 ? 0.453 2.142 17.283 1.00 74.56 73 PRO A O 1
ATOM 610 N N . GLU A 1 74 ? -0.303 0.833 15.611 1.00 79.50 74 GLU A N 1
ATOM 611 C CA . GLU A 1 74 ? 0.985 0.391 15.084 1.00 79.50 74 GLU A CA 1
ATOM 612 C C . GLU A 1 74 ? 1.216 0.910 13.660 1.00 79.50 74 GLU A C 1
ATOM 614 O O . GLU A 1 74 ? 0.244 1.120 12.918 1.00 79.50 74 GLU A O 1
ATOM 619 N N . PRO A 1 75 ? 2.478 1.069 13.223 1.00 79.19 75 PRO A N 1
ATOM 620 C CA . PRO A 1 75 ? 2.795 1.369 11.834 1.00 79.19 75 PRO A CA 1
ATOM 621 C C . PRO A 1 75 ? 2.200 0.316 10.894 1.00 79.19 75 PRO A C 1
ATOM 623 O O . PRO A 1 75 ? 2.490 -0.875 10.989 1.00 79.19 75 PRO A O 1
ATOM 626 N N . TRP A 1 76 ? 1.364 0.757 9.954 1.00 85.62 76 TRP A N 1
ATOM 627 C CA . TRP A 1 76 ? 0.903 -0.123 8.883 1.00 85.62 76 TRP A CA 1
ATOM 628 C C . TRP A 1 76 ? 2.062 -0.416 7.942 1.00 85.62 76 TRP A C 1
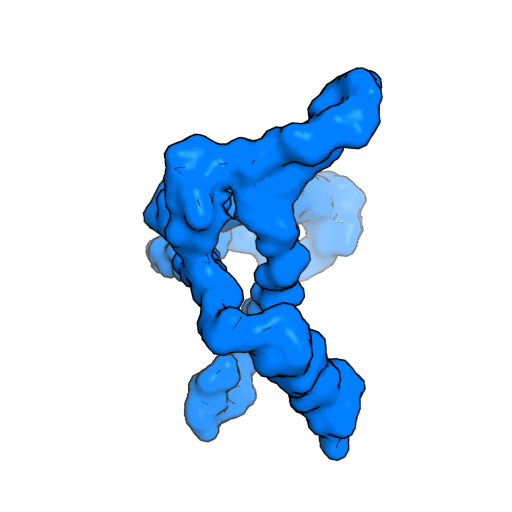ATOM 630 O O . TRP A 1 76 ? 2.921 0.436 7.727 1.00 85.62 76 TRP A O 1
ATOM 640 N N . VAL A 1 77 ? 2.051 -1.600 7.341 1.00 84.38 77 VAL A N 1
ATOM 641 C CA . VAL A 1 77 ? 3.007 -1.966 6.299 1.00 84.38 77 VAL A CA 1
ATOM 642 C C . VAL A 1 77 ? 2.242 -2.140 4.997 1.00 84.38 77 VAL A C 1
ATOM 644 O O . VAL A 1 77 ? 1.484 -3.092 4.829 1.00 84.38 77 VAL A O 1
ATOM 647 N N . VAL A 1 78 ? 2.446 -1.212 4.065 1.00 87.25 78 VAL A N 1
ATOM 648 C CA . VAL A 1 78 ? 2.091 -1.387 2.657 1.00 87.25 78 VAL A CA 1
ATOM 649 C C . VAL A 1 78 ? 3.375 -1.703 1.915 1.00 87.25 78 VAL A C 1
ATOM 651 O O . VAL A 1 78 ? 4.180 -0.819 1.635 1.00 87.25 78 VAL A O 1
ATOM 654 N N . TYR A 1 79 ? 3.577 -2.978 1.615 1.00 85.25 79 TYR A N 1
ATOM 655 C CA . TYR A 1 79 ? 4.764 -3.434 0.913 1.00 85.25 79 TYR A CA 1
ATOM 656 C C . TYR A 1 79 ? 4.601 -3.255 -0.599 1.00 85.25 79 TYR A C 1
ATOM 658 O O . TYR A 1 79 ? 3.616 -3.707 -1.181 1.00 85.25 79 TYR A O 1
ATOM 666 N N . ALA A 1 80 ? 5.581 -2.616 -1.233 1.00 85.06 80 ALA A N 1
ATOM 667 C CA . ALA A 1 80 ? 5.695 -2.521 -2.681 1.00 85.06 80 ALA A CA 1
ATOM 668 C C . ALA A 1 80 ? 7.110 -2.905 -3.097 1.00 85.06 80 ALA A C 1
ATOM 670 O O . ALA A 1 80 ? 8.087 -2.498 -2.470 1.00 85.06 80 ALA A O 1
ATOM 671 N N . LYS A 1 81 ? 7.196 -3.686 -4.168 1.00 81.81 81 LYS A N 1
ATOM 672 C CA . LYS A 1 81 ? 8.442 -4.071 -4.819 1.00 81.81 81 LYS A CA 1
ATOM 673 C C . LYS A 1 81 ? 8.208 -4.193 -6.315 1.00 81.81 81 LYS A C 1
ATOM 675 O O . LYS A 1 81 ? 7.070 -4.412 -6.740 1.00 81.81 81 LYS A O 1
ATOM 680 N N . GLN A 1 82 ? 9.285 -4.116 -7.085 1.00 80.81 82 GLN A N 1
ATOM 681 C CA . GLN A 1 82 ? 9.264 -4.541 -8.473 1.00 80.81 82 GLN A CA 1
ATOM 682 C C . GLN A 1 82 ? 8.726 -5.976 -8.579 1.00 80.81 82 GLN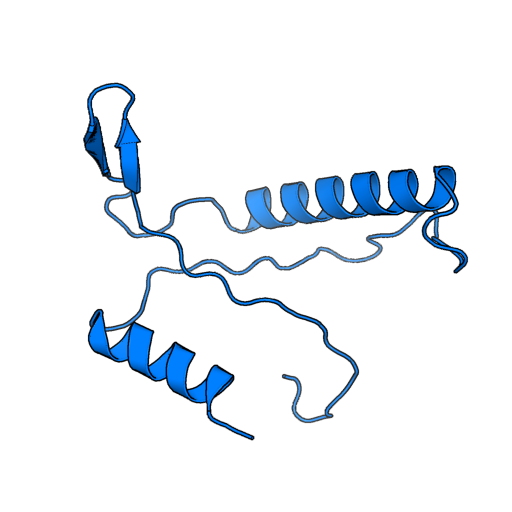 A C 1
ATOM 684 O O . GLN A 1 82 ? 8.979 -6.834 -7.722 1.00 80.81 82 GLN A O 1
ATOM 689 N N . ALA A 1 83 ? 7.961 -6.227 -9.640 1.00 75.06 83 ALA A N 1
ATOM 690 C CA . ALA A 1 83 ? 7.565 -7.578 -9.993 1.00 75.06 83 ALA A CA 1
ATOM 691 C C . ALA A 1 83 ? 8.814 -8.447 -10.206 1.00 75.06 83 ALA A C 1
ATOM 693 O O . ALA A 1 83 ? 9.792 -8.013 -10.806 1.00 75.06 83 ALA A O 1
ATOM 694 N N . PHE A 1 84 ? 8.786 -9.673 -9.695 1.00 73.31 84 PHE A N 1
ATOM 695 C CA . PHE A 1 84 ? 9.893 -10.609 -9.852 1.00 73.31 84 PHE A CA 1
ATOM 696 C C . PHE A 1 84 ? 9.745 -11.385 -11.164 1.00 73.31 84 PHE A C 1
ATOM 698 O O . PHE A 1 84 ? 8.644 -11.802 -11.525 1.00 73.31 84 PHE A O 1
ATOM 705 N N . GLY A 1 85 ? 10.864 -11.625 -11.847 1.00 77.12 85 GLY A N 1
ATOM 706 C CA . GLY A 1 85 ? 10.901 -12.467 -13.041 1.00 77.12 85 GLY A CA 1
ATOM 707 C C . GLY A 1 85 ? 10.206 -11.840 -14.252 1.00 77.12 85 GLY A C 1
ATOM 708 O O . GLY A 1 85 ? 10.450 -10.685 -14.591 1.00 77.12 85 GLY A O 1
ATOM 709 N N . SER A 1 86 ? 9.372 -12.628 -14.932 1.00 81.31 86 SER A N 1
ATOM 710 C CA . SER A 1 86 ? 8.712 -12.243 -16.186 1.00 81.31 86 SER A CA 1
ATOM 711 C C . SER A 1 86 ? 7.228 -11.903 -15.976 1.00 81.31 86 SER A C 1
ATOM 713 O O . SER A 1 86 ? 6.641 -12.318 -14.973 1.00 81.31 86 SER A O 1
ATOM 715 N N . PRO A 1 87 ? 6.560 -11.230 -16.936 1.00 81.38 87 PRO A N 1
ATOM 716 C CA . PRO A 1 87 ? 5.106 -11.053 -16.901 1.00 81.38 87 PRO A CA 1
ATOM 717 C C . PRO A 1 87 ? 4.337 -12.369 -16.703 1.00 81.38 87 PRO A C 1
ATOM 719 O O . PRO A 1 87 ? 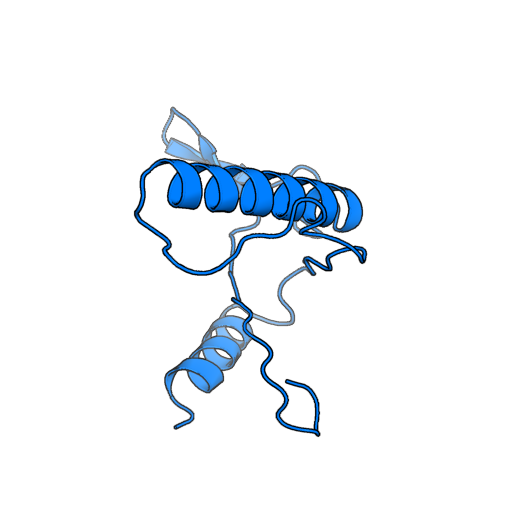3.322 -12.389 -16.013 1.00 81.38 87 PRO A O 1
ATOM 722 N N . HIS A 1 88 ? 4.850 -13.482 -17.238 1.00 83.44 88 HIS A N 1
ATOM 723 C CA . HIS A 1 88 ? 4.256 -14.804 -17.044 1.00 83.44 88 HIS A CA 1
ATOM 724 C C . HIS A 1 88 ? 4.295 -15.240 -15.573 1.00 83.44 88 HIS A C 1
ATOM 726 O O . HIS A 1 88 ? 3.287 -15.688 -15.037 1.00 83.44 88 HIS A O 1
ATOM 732 N N . SER A 1 89 ? 5.418 -15.014 -14.885 1.00 82.88 89 SER A N 1
ATOM 733 C CA . SER A 1 89 ? 5.573 -15.302 -13.451 1.00 82.88 89 SER A CA 1
ATOM 734 C C . SER A 1 89 ? 4.608 -14.486 -12.586 1.00 82.88 89 SER A C 1
ATOM 736 O O . SER A 1 89 ? 4.116 -14.967 -11.567 1.00 82.88 89 SER A O 1
ATOM 738 N N . VAL A 1 90 ? 4.304 -13.254 -13.003 1.00 81.56 90 VAL A N 1
ATOM 739 C CA . VAL A 1 90 ? 3.327 -12.388 -12.334 1.00 81.56 90 VAL A CA 1
ATOM 740 C C . VAL A 1 90 ? 1.904 -12.930 -12.484 1.00 81.56 90 VAL A C 1
ATOM 742 O O . VAL A 1 90 ? 1.165 -13.004 -11.500 1.00 81.56 90 VAL A O 1
ATOM 745 N N . VAL A 1 91 ? 1.531 -13.332 -13.702 1.00 81.62 91 VAL A N 1
ATOM 746 C CA . VAL A 1 91 ? 0.227 -13.951 -13.986 1.00 81.62 91 VAL A CA 1
ATOM 747 C C . VAL A 1 91 ? 0.082 -15.265 -13.223 1.00 81.62 91 VAL A C 1
ATOM 749 O O . VAL A 1 91 ? -0.942 -15.489 -12.585 1.00 81.62 91 VAL A O 1
ATOM 752 N N . GLU A 1 92 ? 1.119 -16.100 -13.217 1.00 82.81 92 GLU A N 1
ATOM 753 C CA . GLU A 1 92 ? 1.132 -17.363 -12.482 1.00 82.81 92 GLU A CA 1
ATOM 754 C C . GLU A 1 92 ? 0.982 -17.145 -10.968 1.00 82.81 92 GLU A C 1
ATOM 756 O O . GLU A 1 92 ? 0.183 -17.824 -10.320 1.00 82.81 92 GLU A O 1
ATOM 761 N N . TYR A 1 93 ? 1.698 -16.165 -10.400 1.00 81.38 93 TYR A N 1
ATOM 762 C CA . TYR A 1 93 ? 1.559 -15.792 -8.992 1.00 81.38 93 TYR A CA 1
ATOM 763 C C . TYR A 1 93 ? 0.108 -15.448 -8.658 1.00 81.38 93 TYR A C 1
ATOM 765 O O . TYR A 1 93 ? -0.437 -16.030 -7.726 1.00 81.38 93 TYR A O 1
ATOM 773 N N . LEU A 1 94 ? -0.538 -14.572 -9.437 1.00 77.38 94 LEU A N 1
ATOM 774 C CA . LEU A 1 94 ? -1.946 -14.219 -9.229 1.00 77.38 94 LEU A CA 1
ATOM 775 C C . LEU A 1 94 ? -2.889 -15.409 -9.417 1.00 77.38 94 LEU A C 1
ATOM 777 O O . LEU A 1 94 ? -3.786 -15.601 -8.596 1.00 77.38 94 LEU A O 1
ATOM 781 N N . GLY A 1 95 ? -2.670 -16.220 -10.454 1.00 81.69 95 GLY A N 1
ATOM 782 C CA . GLY A 1 95 ? -3.487 -17.396 -10.744 1.00 81.69 95 GLY A CA 1
ATOM 783 C C . GLY A 1 95 ? -3.508 -18.378 -9.574 1.00 81.69 95 GLY A C 1
ATOM 784 O O . GLY A 1 95 ? -4.560 -18.904 -9.220 1.00 81.69 95 GLY A O 1
ATOM 785 N N . ARG A 1 96 ? -2.378 -18.545 -8.877 1.00 80.00 96 ARG A N 1
ATOM 786 C CA . ARG A 1 96 ? -2.313 -19.353 -7.651 1.00 80.00 96 ARG A CA 1
ATOM 787 C C . ARG A 1 96 ? -3.161 -18.796 -6.503 1.00 80.00 96 ARG A C 1
ATOM 789 O O . ARG A 1 96 ? -3.504 -19.580 -5.631 1.00 80.00 96 ARG A O 1
ATOM 796 N N . TYR A 1 97 ? -3.495 -17.503 -6.466 1.00 71.19 97 TYR A N 1
ATOM 797 C CA . TYR A 1 97 ? -4.381 -16.926 -5.439 1.00 71.19 97 TYR A CA 1
ATOM 798 C C . TYR A 1 97 ? -5.859 -16.964 -5.823 1.00 71.19 97 TYR A C 1
ATOM 800 O O . TYR A 1 97 ? -6.695 -17.049 -4.930 1.00 71.19 97 TYR A O 1
ATOM 808 N N . SER A 1 98 ? -6.193 -16.886 -7.115 1.00 72.62 98 SER A N 1
ATOM 809 C CA . SER A 1 98 ? -7.588 -16.969 -7.567 1.00 72.62 98 SER A CA 1
ATOM 810 C C . SER A 1 98 ? -8.077 -18.407 -7.744 1.00 72.62 98 SER A C 1
ATOM 812 O O . SER A 1 98 ? -9.274 -18.646 -7.625 1.00 72.62 98 SER A O 1
ATOM 814 N N . HIS A 1 99 ? -7.174 -19.355 -8.021 1.00 67.56 99 HIS A N 1
ATOM 815 C CA . HIS A 1 99 ? -7.512 -20.752 -8.324 1.00 67.56 99 HIS A CA 1
ATOM 816 C C . HIS A 1 99 ? -7.022 -21.775 -7.293 1.00 67.56 99 HIS A C 1
ATOM 818 O O . HIS A 1 99 ? -7.321 -22.956 -7.445 1.00 67.56 99 HIS A O 1
ATOM 824 N N . ARG A 1 100 ? -6.312 -21.364 -6.232 1.00 50.12 100 ARG A N 1
ATOM 825 C CA . ARG A 1 100 ? -6.225 -22.204 -5.027 1.00 50.12 100 ARG A CA 1
ATOM 826 C C . ARG A 1 100 ? -7.468 -21.971 -4.182 1.00 50.12 100 ARG A C 1
ATOM 828 O O . ARG A 1 100 ? -7.512 -21.024 -3.398 1.00 50.12 100 ARG A O 1
ATOM 835 N N . VAL A 1 101 ? -8.440 -22.855 -4.366 1.00 49.44 101 VAL A N 1
ATOM 836 C CA . VAL A 1 101 ? -9.411 -23.234 -3.337 1.00 49.44 101 VAL A CA 1
ATOM 837 C C . VAL A 1 101 ? -9.019 -24.617 -2.844 1.00 49.44 101 VAL A C 1
ATOM 839 O O . VAL A 1 101 ? -8.642 -25.437 -3.713 1.00 49.44 101 VAL A O 1
#

Organism: NCBI:txid2992112

Radius of gyration: 17.63 Å; chains: 1; bounding box: 37×36×43 Å

InterPro domains:
  IPR007069 Transposase, IS801/IS1294 [PF04986] (1-101)

pLDDT: mean 82.84, std 10.33, range [49.44, 97.06]

Foldseek 3Di:
DPPVPPPDDDDDDDDAQWDADPVRDIDGAPVNQFWNDDFQVCQVVVQVVVLVVVVVCVVVVVDPDDRDPCNPPDRGTDDTGGDPDDPVVVVVVVCCVVPDD

Secondary structure (DSSP, 8-state):
--TT------------SEEE-TTS-EEE-TTTTS-SS-HHHHHHHHHHHHHHHHHHHHHTTS--S---S-S-SS-------PPPS-HHHHHHHHHHHHS--